Protein AF-A0A7S2PNT0-F1 (afdb_monomer_lite)

Radius of gyration: 18.8 Å; chains: 1; bounding box: 43×30×55 Å

Structure (mmCIF, N/CA/C/O backbone):
data_AF-A0A7S2PNT0-F1
#
_entry.id   AF-A0A7S2PNT0-F1
#
loop_
_atom_site.group_PDB
_atom_site.id
_atom_site.type_symbol
_atom_site.label_atom_id
_atom_site.label_alt_id
_atom_site.label_comp_id
_atom_site.label_asym_id
_atom_site.label_entity_id
_atom_site.label_seq_id
_atom_site.pdbx_PDB_ins_code
_atom_site.Cartn_x
_atom_site.Cartn_y
_atom_site.Cartn_z
_atom_site.occupancy
_atom_site.B_iso_or_equiv
_atom_site.auth_seq_id
_atom_site.auth_comp_id
_atom_site.auth_asym_id
_atom_site.auth_atom_id
_atom_site.pdbx_PDB_model_num
ATOM 1 N N . GLU A 1 1 ? 23.434 0.276 -34.836 1.00 69.62 1 GLU A N 1
ATOM 2 C CA . GLU A 1 1 ? 23.298 -0.750 -33.776 1.00 69.62 1 GLU A CA 1
ATOM 3 C C . GLU A 1 1 ? 23.063 -0.154 -32.392 1.00 69.62 1 GLU A C 1
ATOM 5 O O . GLU A 1 1 ? 22.193 -0.639 -31.676 1.00 69.62 1 GLU A O 1
ATOM 10 N N . ASP A 1 2 ? 23.743 0.938 -32.052 1.00 85.44 2 ASP A N 1
ATOM 11 C CA . ASP A 1 2 ? 23.747 1.554 -30.713 1.00 85.44 2 ASP A CA 1
ATOM 12 C C . ASP A 1 2 ? 22.362 1.911 -30.152 1.00 85.44 2 ASP A C 1
ATOM 14 O O . ASP A 1 2 ? 22.086 1.699 -28.971 1.00 85.44 2 ASP A O 1
ATOM 18 N N . PHE A 1 3 ? 21.440 2.376 -31.004 1.00 92.81 3 PHE A N 1
ATOM 19 C CA . PHE A 1 3 ? 20.072 2.695 -30.583 1.00 92.81 3 PHE A CA 1
ATOM 20 C C . PHE A 1 3 ? 19.320 1.475 -30.030 1.00 92.81 3 PHE A C 1
ATOM 22 O O . PHE A 1 3 ? 18.589 1.587 -29.045 1.00 92.81 3 PHE A O 1
ATOM 29 N N . CYS A 1 4 ? 19.498 0.298 -30.637 1.00 92.31 4 CYS A N 1
ATOM 30 C CA . CYS A 1 4 ? 18.806 -0.920 -30.215 1.00 92.31 4 CYS A CA 1
ATOM 31 C C . CYS A 1 4 ? 19.285 -1.388 -28.834 1.00 92.31 4 CYS A C 1
ATOM 33 O O . CYS A 1 4 ? 18.471 -1.832 -28.020 1.00 92.31 4 CYS A O 1
ATOM 35 N N . ILE A 1 5 ? 20.584 -1.247 -28.560 1.00 94.00 5 ILE A N 1
ATOM 36 C CA . ILE A 1 5 ? 21.200 -1.591 -27.273 1.00 94.00 5 ILE A CA 1
ATOM 37 C C . ILE A 1 5 ? 20.700 -0.630 -26.192 1.00 94.00 5 ILE A C 1
ATOM 39 O O . ILE A 1 5 ? 20.109 -1.071 -25.204 1.00 94.00 5 ILE A O 1
ATOM 43 N N . LEU A 1 6 ? 20.797 0.681 -26.440 1.00 94.00 6 LEU A N 1
ATOM 44 C CA . LEU A 1 6 ? 20.308 1.706 -25.517 1.00 94.00 6 LEU A CA 1
ATOM 45 C C . LEU A 1 6 ? 18.816 1.522 -25.206 1.00 94.00 6 LEU A C 1
ATOM 47 O O . LEU A 1 6 ? 18.387 1.561 -24.052 1.00 94.00 6 LEU A O 1
ATOM 51 N N . ARG A 1 7 ? 17.995 1.272 -26.233 1.00 94.12 7 ARG A N 1
ATOM 52 C CA . ARG A 1 7 ? 16.553 1.096 -26.049 1.00 94.12 7 ARG A CA 1
ATOM 53 C C . ARG A 1 7 ? 16.234 -0.144 -25.213 1.00 94.12 7 ARG A C 1
ATOM 55 O O . ARG A 1 7 ? 15.314 -0.090 -24.394 1.00 94.12 7 ARG A O 1
ATOM 62 N N . ARG A 1 8 ? 16.979 -1.240 -25.386 1.00 93.56 8 ARG A N 1
ATOM 63 C CA . ARG A 1 8 ? 16.834 -2.456 -24.571 1.00 93.56 8 ARG A CA 1
ATOM 64 C C . ARG A 1 8 ? 17.123 -2.169 -23.098 1.00 93.56 8 ARG A C 1
ATOM 66 O O . ARG A 1 8 ? 16.320 -2.560 -22.253 1.00 93.56 8 ARG A O 1
ATOM 73 N N . GLU A 1 9 ? 18.197 -1.451 -22.788 1.00 93.62 9 GLU A N 1
ATOM 74 C CA . GLU A 1 9 ? 18.534 -1.069 -21.409 1.00 93.62 9 GLU A CA 1
ATOM 75 C C . GLU A 1 9 ? 17.449 -0.194 -20.771 1.00 93.62 9 GLU A C 1
ATOM 77 O O . GLU A 1 9 ? 17.023 -0.437 -19.640 1.00 93.62 9 GLU A O 1
ATOM 82 N N . VAL A 1 10 ? 16.925 0.782 -21.517 1.00 94.25 10 VAL A N 1
ATOM 83 C CA . VAL A 1 10 ? 15.830 1.643 -21.046 1.00 94.25 10 VAL A CA 1
ATOM 84 C C . VAL A 1 10 ? 14.551 0.838 -20.786 1.00 94.25 10 VAL A C 1
ATOM 86 O O . VAL A 1 10 ? 13.854 1.098 -19.805 1.00 94.25 10 VAL A O 1
ATOM 89 N N . TYR A 1 11 ? 14.237 -0.179 -21.598 1.00 95.31 11 TYR A N 1
ATOM 90 C CA . TYR A 1 11 ? 13.093 -1.060 -21.333 1.00 95.31 11 TYR A CA 1
ATOM 91 C C . TYR A 1 11 ? 13.258 -1.883 -20.055 1.00 95.31 11 TYR A C 1
ATOM 93 O O . TYR A 1 11 ? 12.276 -2.068 -19.332 1.00 95.31 11 TYR A O 1
ATOM 101 N N . VAL A 1 12 ? 14.474 -2.344 -19.750 1.00 92.31 12 VAL A N 1
ATOM 102 C CA . VAL A 1 12 ? 14.767 -3.026 -18.480 1.00 92.31 12 VAL A CA 1
ATOM 103 C C . VAL A 1 12 ? 14.556 -2.067 -17.308 1.00 92.31 12 VAL A C 1
ATOM 105 O O . VAL A 1 12 ? 13.833 -2.409 -16.372 1.00 92.31 12 VAL A O 1
ATOM 108 N N . LYS A 1 13 ? 15.070 -0.833 -17.399 1.00 90.94 13 LYS A N 1
ATOM 109 C CA . LYS A 1 13 ? 14.841 0.212 -16.385 1.00 90.94 13 LYS A CA 1
ATOM 110 C C . LYS A 1 13 ? 13.348 0.502 -16.193 1.00 90.94 13 LYS A C 1
ATOM 112 O O . LYS A 1 13 ? 12.864 0.505 -15.063 1.00 90.94 13 LYS A O 1
ATOM 117 N N . ARG A 1 14 ? 12.588 0.650 -17.286 1.00 92.69 14 ARG A N 1
A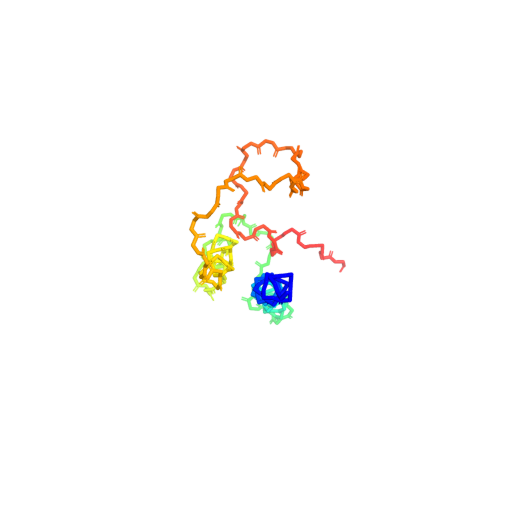TOM 118 C CA . ARG A 1 14 ? 11.129 0.861 -17.241 1.00 92.69 14 ARG A CA 1
ATOM 119 C C . ARG A 1 14 ? 10.407 -0.308 -16.577 1.00 92.69 14 ARG A C 1
ATOM 121 O O . ARG A 1 14 ? 9.513 -0.086 -15.768 1.00 92.69 14 ARG A O 1
ATOM 128 N N . LYS A 1 15 ? 10.777 -1.546 -16.915 1.00 93.00 15 LYS A N 1
ATOM 129 C CA . LYS A 1 15 ? 10.194 -2.745 -16.302 1.00 93.00 15 LYS A CA 1
ATOM 130 C C . LYS A 1 15 ? 10.429 -2.742 -14.791 1.00 93.00 15 LYS A C 1
ATOM 132 O O . LYS A 1 15 ? 9.477 -2.941 -14.048 1.00 93.00 15 LYS A O 1
ATOM 137 N N . ASN A 1 16 ? 11.656 -2.476 -14.347 1.00 89.69 16 ASN A N 1
ATOM 138 C CA . ASN A 1 16 ? 11.995 -2.459 -12.923 1.00 89.69 16 ASN A CA 1
ATOM 139 C C . ASN A 1 16 ? 11.232 -1.361 -12.170 1.00 89.69 16 ASN A C 1
ATOM 141 O O . ASN A 1 16 ? 10.683 -1.624 -11.103 1.00 89.69 16 ASN A O 1
ATOM 145 N N . TYR A 1 17 ? 11.114 -0.168 -12.762 1.00 90.12 17 TYR A N 1
ATOM 146 C CA . TYR A 1 17 ? 10.296 0.914 -12.212 1.00 90.12 17 TYR A CA 1
ATOM 147 C C . TYR A 1 17 ? 8.826 0.499 -12.051 1.00 90.12 17 TYR A C 1
ATOM 149 O O . TYR A 1 17 ? 8.273 0.609 -10.959 1.00 90.12 17 TYR A O 1
ATOM 157 N N . LEU A 1 18 ? 8.209 -0.045 -13.107 1.00 91.19 18 LEU A N 1
ATOM 158 C CA . LEU A 1 18 ? 6.811 -0.487 -13.069 1.00 91.19 18 LEU A CA 1
ATOM 159 C C . LEU A 1 18 ? 6.584 -1.582 -12.023 1.00 91.19 18 LEU A C 1
ATOM 161 O O . LEU A 1 18 ? 5.601 -1.533 -11.290 1.00 91.19 18 LEU A O 1
ATOM 165 N N . VAL A 1 19 ? 7.503 -2.545 -11.920 1.00 90.69 19 VAL A N 1
ATOM 166 C CA . VAL A 1 19 ? 7.439 -3.598 -10.898 1.00 90.69 19 VAL A CA 1
ATOM 167 C C . VAL A 1 19 ? 7.515 -3.000 -9.491 1.00 90.69 19 VAL A C 1
ATOM 169 O O . VAL A 1 19 ? 6.721 -3.388 -8.635 1.00 90.69 19 VAL A O 1
ATOM 172 N N . GLY A 1 20 ? 8.405 -2.033 -9.248 1.00 89.19 20 GLY A N 1
ATOM 173 C CA . GLY A 1 20 ? 8.503 -1.336 -7.962 1.00 89.19 20 GLY A CA 1
ATOM 174 C C . GLY A 1 20 ? 7.214 -0.593 -7.594 1.00 89.19 20 GLY A C 1
ATOM 175 O O . GLY A 1 20 ? 6.711 -0.743 -6.478 1.00 89.19 20 GLY A O 1
ATOM 176 N N . THR A 1 21 ? 6.635 0.143 -8.546 1.00 89.56 21 THR A N 1
ATOM 177 C CA . THR A 1 21 ? 5.367 0.868 -8.362 1.00 89.56 21 THR A CA 1
ATOM 178 C C . THR A 1 21 ? 4.212 -0.083 -8.054 1.00 89.56 21 THR A C 1
ATOM 180 O O . THR A 1 21 ? 3.548 0.077 -7.031 1.00 89.56 21 THR A O 1
ATOM 183 N N . LEU A 1 22 ? 4.026 -1.129 -8.863 1.00 90.62 22 LEU A N 1
ATOM 184 C CA . LEU A 1 22 ? 2.960 -2.117 -8.661 1.00 90.62 22 LEU A CA 1
ATOM 185 C C . LEU A 1 22 ? 3.123 -2.889 -7.347 1.00 90.62 22 LEU A C 1
ATOM 187 O O . LEU A 1 22 ? 2.142 -3.182 -6.667 1.00 90.62 22 LEU A O 1
ATOM 191 N N . THR A 1 23 ? 4.360 -3.201 -6.953 1.00 90.25 23 THR A N 1
ATOM 192 C CA . THR A 1 23 ? 4.632 -3.868 -5.671 1.00 90.25 23 THR A CA 1
ATOM 193 C C . THR A 1 23 ? 4.238 -2.976 -4.498 1.00 90.25 23 THR A C 1
ATOM 195 O O . THR A 1 23 ? 3.593 -3.443 -3.560 1.00 90.25 23 THR A O 1
ATOM 198 N N . LYS A 1 24 ? 4.556 -1.678 -4.563 1.00 88.62 24 LYS A N 1
ATOM 199 C CA . LYS A 1 24 ? 4.134 -0.705 -3.551 1.00 88.62 24 LYS A CA 1
ATOM 200 C C . LYS A 1 24 ? 2.609 -0.589 -3.481 1.00 88.62 24 LYS A C 1
ATOM 202 O O . LYS A 1 24 ? 2.051 -0.623 -2.388 1.00 88.62 24 LYS A O 1
ATOM 207 N N . GLU A 1 25 ? 1.932 -0.476 -4.619 1.00 90.19 25 GLU A N 1
ATOM 208 C CA . GLU A 1 25 ? 0.466 -0.391 -4.676 1.00 90.19 25 GLU A CA 1
ATOM 209 C C . GLU A 1 25 ? -0.206 -1.643 -4.106 1.00 90.19 25 GLU A C 1
ATOM 211 O O . GLU A 1 25 ? -1.124 -1.535 -3.291 1.00 90.19 25 GLU A O 1
ATOM 216 N N . LYS A 1 26 ? 0.300 -2.832 -4.459 1.00 92.50 26 LYS A N 1
ATOM 217 C CA . LYS A 1 26 ? -0.159 -4.112 -3.907 1.00 92.50 26 LYS A CA 1
ATOM 218 C C . LYS A 1 26 ? -0.087 -4.119 -2.379 1.00 92.50 26 LYS A C 1
ATOM 220 O O . LYS A 1 26 ? -1.042 -4.526 -1.723 1.00 92.50 26 LYS A O 1
ATOM 225 N N . GLU A 1 27 ? 1.029 -3.674 -1.809 1.00 90.94 27 GLU A N 1
ATOM 226 C CA . GLU A 1 27 ? 1.227 -3.630 -0.356 1.00 90.94 27 GLU A CA 1
ATOM 227 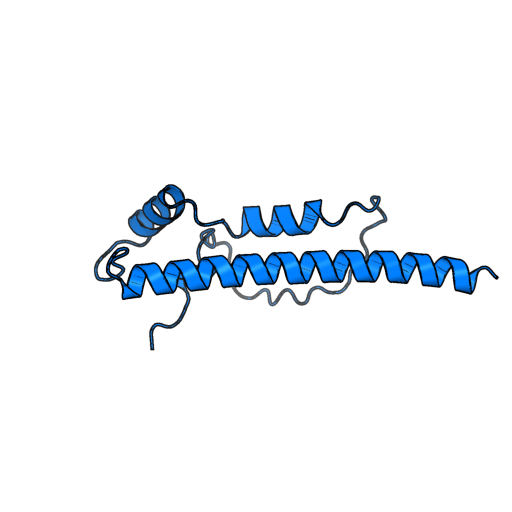C C . GLU A 1 27 ? 0.278 -2.644 0.335 1.00 90.94 27 GLU A C 1
ATOM 229 O O . GLU A 1 27 ? -0.307 -2.969 1.371 1.00 90.94 27 GLU A O 1
ATOM 234 N N . VAL A 1 28 ? 0.055 -1.469 -0.259 1.00 90.62 28 VAL A N 1
ATOM 235 C CA . VAL A 1 28 ? -0.924 -0.494 0.246 1.00 90.62 28 VAL A CA 1
ATOM 236 C C . VAL A 1 28 ? -2.325 -1.105 0.262 1.00 90.62 28 VAL A C 1
ATOM 238 O O . VAL A 1 28 ? -3.010 -1.048 1.283 1.00 90.62 28 VAL A O 1
ATOM 241 N N . LEU A 1 29 ? -2.752 -1.715 -0.847 1.00 92.00 29 LEU A N 1
ATOM 242 C CA . LEU A 1 29 ? -4.073 -2.338 -0.962 1.00 92.00 29 LEU A CA 1
ATOM 243 C C . LEU A 1 29 ? -4.235 -3.516 0.003 1.00 92.00 29 LEU A C 1
ATOM 245 O O . LEU A 1 29 ? -5.278 -3.642 0.638 1.00 92.00 29 LEU A O 1
ATOM 249 N N . SER A 1 30 ? -3.193 -4.332 0.174 1.00 93.19 30 SER A N 1
ATOM 250 C CA . SER A 1 30 ? -3.192 -5.451 1.119 1.00 93.19 30 SER A CA 1
ATOM 251 C C . SER A 1 30 ? -3.384 -4.976 2.564 1.00 93.19 30 SER A C 1
ATOM 253 O O . SER A 1 30 ? -4.199 -5.540 3.295 1.00 93.19 30 SER A O 1
ATOM 255 N N . ASN A 1 31 ? -2.679 -3.918 2.981 1.00 92.50 31 ASN A N 1
ATOM 256 C CA . ASN A 1 31 ? -2.841 -3.346 4.322 1.00 92.50 31 ASN A CA 1
ATOM 257 C C . ASN A 1 31 ? -4.219 -2.699 4.507 1.00 92.50 31 ASN A C 1
ATOM 259 O O . ASN A 1 31 ? -4.846 -2.903 5.545 1.00 92.50 31 ASN A O 1
ATOM 263 N N . LYS A 1 32 ? -4.732 -1.984 3.497 1.00 91.44 32 LYS A N 1
ATOM 264 C CA . LYS A 1 32 ? -6.088 -1.411 3.526 1.00 91.44 32 LYS A CA 1
ATOM 265 C C . LYS A 1 32 ? -7.159 -2.489 3.669 1.00 91.44 32 LYS A C 1
ATOM 267 O O . LYS A 1 32 ? -8.029 -2.367 4.525 1.00 91.44 32 LYS A O 1
ATOM 272 N N . ALA A 1 33 ? -7.075 -3.557 2.878 1.00 92.50 33 ALA A N 1
ATOM 273 C CA . ALA A 1 33 ? -8.017 -4.669 2.946 1.00 92.50 33 ALA A CA 1
ATOM 274 C C . ALA A 1 33 ? -7.986 -5.345 4.323 1.00 92.50 33 ALA A C 1
ATOM 276 O O . ALA A 1 33 ? -9.038 -5.581 4.914 1.00 92.50 33 ALA A O 1
ATOM 277 N N . ARG A 1 34 ? -6.785 -5.588 4.869 1.00 93.56 34 ARG A N 1
ATOM 278 C CA . ARG A 1 34 ? -6.620 -6.144 6.218 1.00 93.56 34 ARG A CA 1
ATOM 279 C C . ARG A 1 34 ? -7.224 -5.231 7.285 1.00 93.56 34 ARG A C 1
ATOM 281 O O . ARG A 1 34 ? -7.948 -5.719 8.142 1.00 93.56 34 ARG A O 1
ATOM 288 N N . PHE A 1 35 ? -6.968 -3.927 7.212 1.00 91.31 35 PHE A N 1
ATOM 289 C CA . PHE A 1 35 ? -7.525 -2.943 8.141 1.00 91.31 35 PHE A CA 1
ATOM 290 C C . PHE A 1 35 ? -9.058 -2.939 8.108 1.00 91.31 35 PHE A C 1
ATOM 292 O O . PHE A 1 35 ? -9.689 -3.095 9.149 1.00 91.31 35 PHE A O 1
ATOM 299 N N . ILE A 1 36 ? -9.660 -2.846 6.917 1.00 90.19 36 ILE A N 1
ATOM 300 C CA . ILE A 1 36 ? -11.122 -2.864 6.755 1.00 90.19 36 ILE A CA 1
ATOM 301 C C . ILE A 1 36 ? -11.706 -4.169 7.304 1.00 90.19 36 ILE A C 1
ATOM 303 O O . ILE A 1 36 ? -12.688 -4.140 8.038 1.00 90.19 36 ILE A O 1
ATOM 307 N N . LEU A 1 37 ? -11.086 -5.312 7.000 1.00 91.50 37 LEU A N 1
ATOM 308 C CA . LEU A 1 37 ? -11.559 -6.611 7.470 1.00 91.50 37 LEU A CA 1
ATOM 309 C C . LEU A 1 37 ? -11.535 -6.717 9.003 1.00 91.50 37 LEU A C 1
ATOM 311 O O . LEU A 1 37 ? -12.491 -7.225 9.580 1.00 91.50 37 LEU A O 1
ATOM 315 N N . MET A 1 38 ? -10.484 -6.214 9.658 1.00 90.75 38 MET A N 1
ATOM 316 C CA . MET A 1 38 ? -10.392 -6.186 11.124 1.00 90.75 38 MET A CA 1
ATOM 317 C C . MET A 1 38 ? -11.449 -5.269 11.751 1.00 90.75 38 MET A C 1
ATOM 319 O O . MET A 1 38 ? -12.063 -5.639 12.749 1.00 90.75 38 MET A O 1
ATOM 323 N N . VAL A 1 39 ? -11.713 -4.109 11.141 1.00 89.12 39 VAL A N 1
ATOM 324 C CA . VAL A 1 39 ? -12.759 -3.179 11.600 1.00 89.12 39 VAL A CA 1
ATOM 325 C C . VAL A 1 39 ? -14.148 -3.806 11.459 1.00 89.12 39 VAL A C 1
ATOM 327 O O . VAL A 1 39 ? -14.936 -3.769 12.398 1.00 89.12 39 VAL A O 1
ATOM 330 N N . VAL A 1 40 ? -14.443 -4.443 10.320 1.00 88.75 40 VAL A N 1
ATOM 331 C CA . VAL A 1 4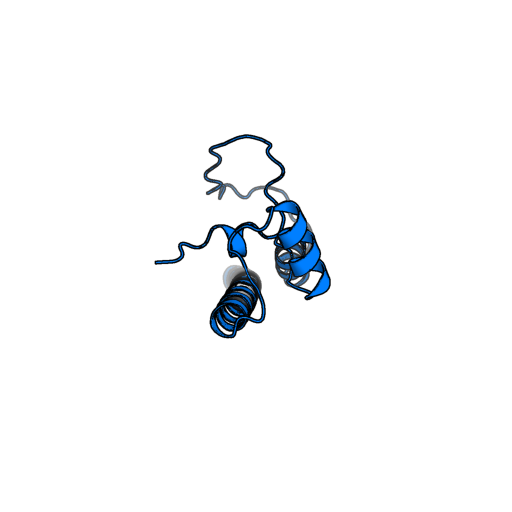0 ? -15.740 -5.102 10.072 1.00 88.75 40 VAL A CA 1
ATOM 332 C C . VAL A 1 40 ? -15.964 -6.290 11.011 1.00 88.75 40 VAL A C 1
ATOM 334 O O . VAL A 1 40 ? -17.091 -6.538 11.430 1.00 88.75 40 VAL A O 1
ATOM 337 N N . ARG A 1 41 ? -14.901 -7.017 11.371 1.00 90.44 41 ARG A N 1
ATOM 338 C CA . ARG A 1 41 ? -14.964 -8.122 12.341 1.00 90.44 41 ARG A CA 1
ATOM 339 C C . ARG A 1 41 ? -15.074 -7.662 13.796 1.00 90.44 41 ARG A C 1
ATOM 341 O O . ARG A 1 41 ? -15.313 -8.499 14.659 1.00 90.44 41 ARG A O 1
ATOM 348 N N . GLY A 1 42 ? -14.894 -6.369 14.073 1.00 85.12 42 GLY A N 1
ATOM 349 C CA . GLY A 1 42 ? -14.849 -5.833 15.436 1.00 85.12 42 GLY A CA 1
ATOM 350 C C . GLY A 1 42 ? -13.545 -6.139 16.181 1.00 85.12 42 GLY A C 1
ATOM 351 O O . GLY A 1 42 ? -13.478 -5.946 17.387 1.00 85.12 42 GLY A O 1
ATOM 352 N N . GLU A 1 43 ? -12.503 -6.603 15.482 1.00 86.19 43 GLU A N 1
ATOM 353 C CA . GLU A 1 43 ? -11.170 -6.822 16.063 1.00 86.19 43 GLU A CA 1
ATOM 354 C C . GLU A 1 43 ? -10.435 -5.494 16.311 1.00 86.19 43 GLU A C 1
ATOM 356 O O . GLU A 1 43 ? -9.531 -5.437 17.138 1.00 86.19 43 GLU A O 1
ATOM 361 N N . LEU A 1 44 ? -10.817 -4.430 15.591 1.00 84.44 44 LEU A N 1
ATOM 362 C CA . LEU A 1 44 ? -10.252 -3.088 15.725 1.00 84.44 44 LEU A CA 1
ATOM 363 C C . LEU A 1 44 ? -11.367 -2.045 15.871 1.00 84.44 44 LEU A C 1
ATOM 365 O O . LEU A 1 44 ? -12.093 -1.755 14.918 1.00 84.44 44 LEU A O 1
ATOM 369 N N . GLU A 1 45 ? -11.472 -1.437 17.053 1.00 83.00 45 GLU A N 1
ATOM 370 C CA . GLU A 1 45 ? -12.465 -0.400 17.339 1.00 83.00 45 GLU A CA 1
ATOM 371 C C . GLU A 1 45 ? -11.902 1.009 17.125 1.00 83.00 45 GLU A C 1
ATOM 373 O O . GLU A 1 45 ? -10.996 1.460 17.824 1.00 83.00 45 GLU A O 1
ATOM 378 N N . LEU A 1 46 ? -12.487 1.750 16.181 1.00 82.06 46 LEU A N 1
ATOM 379 C CA . LEU A 1 46 ? -12.096 3.135 15.885 1.00 82.06 46 LEU A CA 1
ATOM 380 C C . LEU A 1 46 ? -12.903 4.173 16.685 1.00 82.06 46 LEU A C 1
ATOM 382 O O . LEU A 1 46 ? -12.490 5.327 16.816 1.00 82.06 46 LEU A O 1
ATOM 386 N N . ARG A 1 47 ? -14.076 3.797 17.207 1.00 82.06 47 ARG A N 1
ATOM 387 C CA . ARG A 1 47 ? -15.022 4.738 17.820 1.00 82.06 47 ARG A CA 1
ATOM 388 C C . ARG A 1 47 ? -14.550 5.158 19.213 1.00 82.06 47 ARG A C 1
ATOM 390 O O .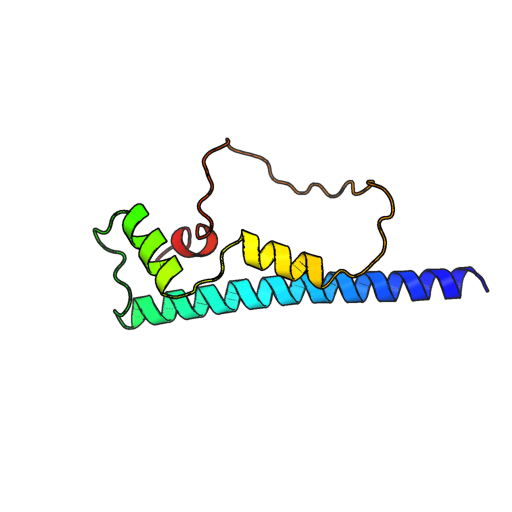 ARG A 1 47 ? -14.342 4.326 20.083 1.00 82.06 47 ARG A O 1
ATOM 397 N N . GLY A 1 48 ? -14.421 6.466 19.438 1.00 81.38 48 GLY A N 1
ATOM 398 C CA . GLY A 1 48 ? -14.087 7.027 20.756 1.00 81.38 48 GLY A CA 1
ATOM 399 C C . GLY A 1 48 ? -12.630 6.836 21.199 1.00 81.38 48 GLY A C 1
ATOM 400 O O . GLY A 1 48 ? -12.290 7.204 22.322 1.00 81.38 48 GLY A O 1
ATOM 401 N N . ARG A 1 49 ? -11.758 6.297 20.337 1.00 85.38 49 ARG A N 1
ATOM 402 C CA . ARG A 1 49 ? -10.330 6.097 20.628 1.00 85.38 49 ARG A CA 1
ATOM 403 C C . ARG A 1 49 ? -9.501 7.311 20.208 1.00 85.38 49 ARG A C 1
ATOM 405 O O . ARG A 1 49 ? -9.799 7.981 19.219 1.00 85.38 49 ARG A O 1
ATOM 412 N N . LYS A 1 50 ? -8.429 7.599 20.954 1.00 86.94 50 LYS A N 1
ATOM 413 C CA . LYS A 1 50 ? -7.475 8.655 20.588 1.00 86.94 50 LYS A CA 1
ATOM 414 C C . LYS A 1 50 ? -6.602 8.174 19.428 1.00 86.94 50 LYS A C 1
ATOM 416 O O . LYS A 1 50 ? -6.167 7.025 19.411 1.00 86.94 50 LYS A O 1
ATOM 421 N N . LYS A 1 51 ? -6.263 9.077 18.498 1.00 82.50 51 LYS A N 1
ATOM 422 C CA . LYS A 1 51 ? -5.383 8.770 17.350 1.00 82.50 51 LYS A CA 1
ATOM 423 C C . LYS A 1 51 ? -4.044 8.163 17.792 1.00 82.50 51 LYS A C 1
ATOM 425 O O . LYS A 1 51 ? -3.556 7.251 17.141 1.00 82.50 51 LYS A O 1
ATOM 430 N N . ALA A 1 52 ? -3.476 8.634 18.904 1.00 85.25 52 ALA A N 1
ATOM 431 C CA . ALA A 1 52 ? -2.223 8.110 19.449 1.00 85.25 52 ALA A CA 1
ATOM 432 C C . ALA A 1 52 ? -2.309 6.616 19.810 1.00 85.25 52 ALA A C 1
ATOM 434 O O . ALA A 1 52 ? -1.421 5.853 19.436 1.00 85.25 52 ALA A O 1
ATOM 435 N N . ASP A 1 53 ? -3.398 6.190 20.453 1.00 86.56 53 ASP A N 1
ATOM 436 C CA . ASP A 1 53 ? -3.594 4.794 20.859 1.00 86.56 53 ASP A CA 1
ATOM 437 C C . ASP A 1 53 ? -3.750 3.886 19.631 1.00 86.56 53 ASP A C 1
ATOM 439 O O . ASP A 1 53 ? -3.161 2.809 19.574 1.00 86.56 53 ASP A O 1
ATOM 443 N N . LEU A 1 54 ? -4.465 4.363 18.605 1.00 86.50 54 LEU A N 1
ATOM 444 C CA . LEU A 1 54 ? -4.609 3.653 17.331 1.00 86.50 54 LEU A CA 1
ATOM 445 C C . LEU A 1 54 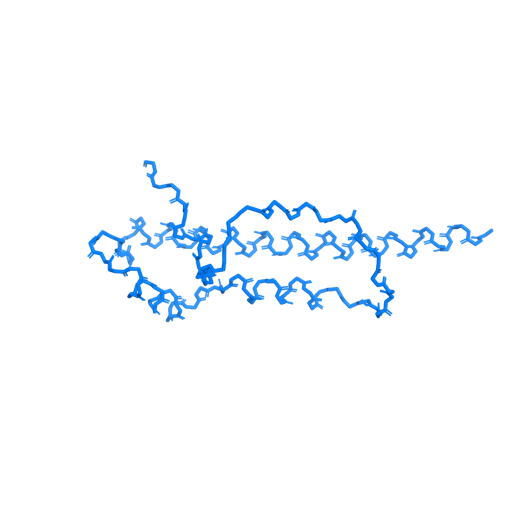? -3.263 3.480 16.616 1.00 86.50 54 LEU A C 1
ATOM 447 O O . LEU A 1 54 ? -2.996 2.423 16.057 1.00 86.50 54 LEU A O 1
ATOM 451 N N . LEU A 1 55 ? -2.384 4.487 16.642 1.00 86.69 55 LEU A N 1
ATOM 452 C CA . LEU A 1 55 ? -1.052 4.378 16.034 1.00 86.69 55 LEU A CA 1
ATOM 453 C C . LEU A 1 55 ? -0.178 3.326 16.734 1.00 86.69 55 LEU A C 1
ATOM 455 O O . LEU A 1 55 ? 0.596 2.635 16.068 1.00 86.69 55 LEU A O 1
ATOM 459 N N . VAL A 1 56 ? -0.294 3.199 18.060 1.00 87.19 56 VAL A N 1
ATOM 460 C CA . VAL A 1 56 ? 0.410 2.166 18.837 1.00 87.19 56 VAL A CA 1
ATOM 461 C C . VAL A 1 56 ? -0.131 0.779 18.491 1.00 87.19 56 VAL A C 1
ATOM 463 O O . VAL A 1 56 ? 0.653 -0.124 18.207 1.00 87.19 56 VAL A O 1
ATOM 466 N N . GLU A 1 57 ? -1.451 0.627 18.440 1.00 88.19 57 GLU A N 1
ATOM 467 C CA . GLU A 1 57 ? -2.124 -0.632 18.110 1.00 88.19 57 GLU A CA 1
ATOM 468 C C . GLU A 1 57 ? -1.808 -1.095 16.678 1.00 88.19 57 GLU A C 1
ATOM 470 O O . GLU A 1 57 ? -1.418 -2.241 16.465 1.00 88.19 57 GLU A O 1
ATOM 475 N N . LEU A 1 58 ? -1.840 -0.188 15.696 1.00 88.12 58 LEU A N 1
ATOM 476 C CA . LEU A 1 58 ? -1.454 -0.493 14.312 1.00 88.12 58 LEU A CA 1
ATOM 477 C C . LEU A 1 58 ? 0.006 -0.952 14.201 1.00 88.12 58 LEU A C 1
ATOM 479 O O . LEU A 1 58 ? 0.314 -1.867 13.434 1.00 88.12 58 LEU A O 1
ATOM 483 N N . ARG A 1 59 ? 0.904 -0.358 14.996 1.00 87.75 59 ARG A N 1
ATOM 484 C CA . ARG A 1 59 ? 2.309 -0.775 15.057 1.00 87.75 59 ARG A CA 1
ATOM 485 C C . ARG A 1 59 ? 2.461 -2.159 15.692 1.00 87.75 59 ARG A C 1
ATOM 487 O O . ARG A 1 59 ? 3.250 -2.956 15.199 1.00 87.75 59 ARG A O 1
ATOM 494 N N . GLN A 1 60 ? 1.699 -2.461 16.744 1.00 88.56 60 GLN A N 1
ATOM 495 C CA . GLN A 1 60 ? 1.694 -3.781 17.391 1.00 88.56 60 GLN A CA 1
ATOM 496 C C . GLN A 1 60 ? 1.134 -4.875 16.473 1.00 88.56 60 GLN A C 1
ATOM 498 O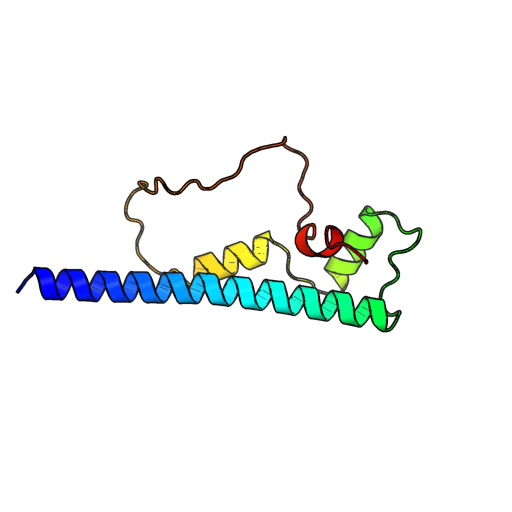 O . GLN A 1 60 ? 1.673 -5.976 16.423 1.00 88.56 60 GLN A O 1
ATOM 503 N N . LEU A 1 61 ? 0.100 -4.557 15.692 1.00 87.19 61 LEU A N 1
ATOM 504 C CA . LEU A 1 61 ? -0.508 -5.461 14.711 1.00 87.19 61 LEU A CA 1
ATOM 505 C C . LEU A 1 61 ? 0.368 -5.688 13.464 1.00 87.19 61 LEU A C 1
ATOM 507 O O . LEU A 1 61 ? 0.025 -6.509 12.603 1.00 87.19 61 LEU A O 1
ATOM 511 N N . GLY A 1 62 ? 1.500 -4.986 13.363 1.00 87.19 62 GLY A N 1
ATOM 512 C CA . GLY A 1 62 ? 2.465 -5.139 12.280 1.00 87.19 62 GLY A CA 1
ATOM 513 C C . GLY A 1 62 ? 1.961 -4.598 10.944 1.00 87.19 62 GLY A C 1
ATOM 514 O O . GLY A 1 62 ? 2.296 -5.151 9.895 1.00 87.19 62 GLY A O 1
ATOM 515 N N . PHE A 1 63 ? 1.126 -3.554 10.959 1.00 89.75 63 PHE A N 1
ATOM 516 C CA . PHE A 1 63 ? 0.816 -2.832 9.729 1.00 89.75 63 PHE A CA 1
ATOM 517 C C . PHE A 1 63 ? 2.077 -2.148 9.207 1.00 89.75 63 PHE A C 1
ATOM 519 O O . PHE A 1 63 ? 2.861 -1.595 9.977 1.00 89.75 63 PHE A O 1
ATOM 526 N N . LYS A 1 64 ? 2.268 -2.163 7.886 1.00 88.19 64 LYS A N 1
ATOM 527 C CA . LYS A 1 64 ? 3.432 -1.510 7.280 1.00 88.19 64 LYS A CA 1
ATOM 528 C C . LYS A 1 64 ? 3.258 0.004 7.308 1.00 88.19 64 LYS A C 1
ATOM 530 O O . LYS A 1 64 ? 2.220 0.530 6.895 1.00 88.19 64 LYS A O 1
ATOM 535 N N . SER A 1 65 ? 4.296 0.704 7.742 1.00 88.06 65 SER A N 1
ATOM 536 C CA . SER A 1 65 ? 4.370 2.161 7.644 1.00 88.06 65 SER A CA 1
ATOM 537 C C . SER A 1 65 ? 4.547 2.609 6.191 1.00 88.06 65 SER A C 1
ATOM 539 O O . SER A 1 65 ? 5.132 1.909 5.357 1.00 88.06 65 SER A O 1
ATOM 541 N N . MET A 1 66 ? 4.112 3.832 5.880 1.00 84.44 66 MET A N 1
ATOM 542 C CA . MET A 1 66 ? 4.383 4.437 4.573 1.00 84.44 66 MET A CA 1
ATOM 543 C C . MET A 1 66 ? 5.892 4.518 4.280 1.00 84.44 66 MET A C 1
ATOM 545 O O . MET A 1 66 ? 6.317 4.345 3.135 1.00 84.44 66 MET A O 1
ATOM 549 N N . ARG A 1 67 ? 6.721 4.723 5.314 1.00 83.75 67 ARG A N 1
ATOM 550 C CA . ARG A 1 67 ? 8.185 4.729 5.208 1.00 83.75 67 ARG A CA 1
ATOM 551 C C . ARG A 1 67 ? 8.745 3.369 4.785 1.00 83.75 67 ARG A C 1
ATOM 553 O O . ARG A 1 67 ? 9.563 3.329 3.868 1.00 83.75 67 ARG A O 1
ATOM 560 N N . GLU A 1 68 ? 8.297 2.276 5.397 1.00 82.94 68 GLU A N 1
ATOM 561 C CA . GLU A 1 68 ? 8.720 0.912 5.041 1.00 82.94 68 GLU A CA 1
ATOM 562 C C . GLU A 1 68 ? 8.289 0.535 3.622 1.00 82.94 68 GLU A C 1
ATOM 564 O O . GLU A 1 68 ? 9.086 -0.007 2.859 1.00 82.94 68 GLU A O 1
ATOM 569 N N . MET A 1 69 ? 7.065 0.888 3.222 1.00 80.56 69 MET A N 1
ATOM 570 C CA . MET A 1 69 ? 6.595 0.640 1.853 1.00 80.56 69 MET A CA 1
ATOM 571 C C . MET A 1 69 ? 7.393 1.441 0.817 1.00 80.56 69 MET A C 1
ATOM 573 O O . MET A 1 69 ? 7.719 0.934 -0.256 1.00 80.56 69 MET A O 1
ATOM 577 N N . ASN A 1 70 ? 7.760 2.685 1.139 1.00 80.94 70 ASN A N 1
ATOM 578 C CA . ASN A 1 70 ? 8.630 3.493 0.287 1.00 80.94 70 ASN A CA 1
ATOM 579 C C . ASN A 1 70 ? 10.061 2.936 0.222 1.00 80.94 70 ASN A C 1
ATOM 581 O O . ASN A 1 70 ? 10.696 3.030 -0.827 1.00 80.94 70 ASN A O 1
ATOM 585 N N . ALA A 1 71 ? 10.575 2.357 1.309 1.00 81.50 71 ALA A N 1
ATOM 586 C CA . ALA A 1 71 ? 11.878 1.696 1.318 1.00 81.50 71 ALA A CA 1
ATOM 587 C C . ALA A 1 71 ? 11.875 0.416 0.463 1.00 81.50 71 ALA A C 1
ATOM 589 O O . ALA A 1 71 ? 12.807 0.206 -0.308 1.00 81.50 71 ALA A O 1
ATOM 590 N N . LEU A 1 72 ? 10.802 -0.379 0.526 1.00 73.81 72 LEU A N 1
ATOM 591 C CA . LEU A 1 72 ? 10.628 -1.588 -0.288 1.00 73.81 72 LEU A CA 1
ATOM 592 C C . LEU A 1 72 ? 10.574 -1.279 -1.793 1.00 73.81 72 LEU A C 1
ATOM 594 O O . LEU A 1 72 ? 11.153 -1.993 -2.612 1.00 73.81 72 LEU A O 1
ATOM 598 N N . ALA A 1 73 ? 9.915 -0.180 -2.168 1.00 70.50 73 ALA A N 1
ATOM 599 C CA . ALA A 1 73 ? 9.916 0.274 -3.554 1.00 70.50 73 ALA A CA 1
ATOM 600 C C . ALA A 1 73 ? 11.342 0.620 -4.018 1.00 70.50 73 ALA A C 1
ATOM 602 O O . ALA A 1 73 ? 11.755 0.207 -5.098 1.00 70.50 73 ALA A O 1
ATOM 603 N N . LYS A 1 74 ? 12.118 1.317 -3.176 1.00 69.62 74 LYS A N 1
ATOM 604 C CA . LYS A 1 74 ? 13.498 1.730 -3.475 1.00 69.62 74 LYS A CA 1
ATOM 605 C C . LYS A 1 74 ? 14.480 0.559 -3.551 1.00 69.62 74 LYS A C 1
ATOM 607 O O . LYS A 1 74 ? 15.339 0.580 -4.420 1.00 69.62 74 LYS A O 1
ATOM 612 N N . SER A 1 75 ? 14.351 -0.466 -2.706 1.00 62.22 75 SER A N 1
ATOM 613 C CA . SER A 1 75 ? 15.237 -1.642 -2.759 1.00 62.22 75 SER A CA 1
ATOM 614 C C . SER A 1 75 ? 15.036 -2.491 -4.018 1.00 62.22 75 SER A C 1
ATOM 616 O O . SER A 1 75 ? 15.962 -3.158 -4.471 1.00 62.22 75 SER A O 1
ATOM 618 N N . THR A 1 76 ? 13.845 -2.435 -4.616 1.00 58.94 76 THR A N 1
ATOM 619 C CA . THR A 1 76 ? 13.541 -3.118 -5.884 1.00 58.94 76 THR A CA 1
ATOM 620 C C . THR A 1 76 ? 14.203 -2.415 -7.083 1.00 58.94 76 THR A C 1
ATOM 622 O O . THR A 1 76 ? 14.474 -3.038 -8.109 1.00 58.94 76 THR A O 1
ATOM 625 N N . LEU A 1 77 ? 14.527 -1.124 -6.948 1.00 57.66 77 LEU A N 1
ATOM 626 C CA . LEU A 1 77 ? 15.303 -0.338 -7.908 1.00 57.66 77 LEU A CA 1
ATOM 627 C C . LEU A 1 77 ? 16.814 -0.498 -7.642 1.00 57.66 77 LEU A C 1
ATOM 629 O O . LEU A 1 77 ? 17.503 0.450 -7.282 1.00 57.66 77 LEU A O 1
ATOM 633 N N . HIS A 1 78 ? 17.358 -1.701 -7.837 1.00 49.78 78 HIS A N 1
ATOM 634 C CA . HIS A 1 78 ? 18.809 -1.881 -7.975 1.00 49.78 78 HIS A CA 1
ATOM 635 C C . HIS A 1 78 ? 19.240 -1.325 -9.345 1.00 49.78 78 HIS A C 1
ATOM 637 O O . HIS A 1 78 ? 19.176 -2.015 -10.362 1.00 49.78 78 HIS A O 1
ATOM 643 N N . THR A 1 79 ? 19.598 -0.046 -9.425 1.00 43.59 79 THR A N 1
ATOM 644 C CA . THR A 1 79 ? 20.252 0.560 -10.598 1.00 43.59 79 THR A CA 1
ATOM 645 C C . THR A 1 79 ? 21.124 1.716 -10.110 1.00 43.59 79 THR A C 1
ATOM 647 O O . THR A 1 79 ? 20.679 2.495 -9.273 1.00 43.59 79 THR A O 1
ATOM 650 N N . ASP A 1 80 ? 22.365 1.762 -10.596 1.00 35.31 80 ASP A N 1
ATOM 651 C CA . ASP A 1 80 ? 23.445 2.690 -10.236 1.00 35.31 80 ASP A CA 1
ATOM 652 C C . ASP A 1 80 ? 23.027 4.163 -10.036 1.00 35.31 80 ASP A C 1
ATOM 654 O O . ASP A 1 80 ? 22.069 4.628 -10.665 1.00 35.31 80 ASP A O 1
ATOM 658 N N . PRO A 1 81 ? 23.766 4.939 -9.212 1.00 45.19 81 PRO A N 1
ATOM 659 C CA . PRO A 1 81 ? 23.490 6.353 -9.005 1.00 45.19 81 PRO A CA 1
ATOM 660 C C . PRO A 1 81 ? 23.890 7.143 -10.261 1.00 45.19 81 PRO A C 1
ATOM 662 O O . PRO A 1 81 ? 25.045 7.520 -10.435 1.00 45.19 81 PRO A O 1
ATOM 665 N N . ALA A 1 82 ? 22.932 7.399 -11.149 1.00 33.25 82 ALA A N 1
ATOM 666 C CA . ALA A 1 82 ? 23.049 8.394 -12.215 1.00 33.25 82 ALA A CA 1
ATOM 667 C C . ALA A 1 82 ? 22.245 9.650 -11.825 1.00 33.25 82 ALA A C 1
ATOM 669 O O . ALA A 1 82 ? 21.256 9.533 -11.097 1.00 33.25 82 ALA A O 1
ATOM 670 N N . PRO A 1 83 ? 22.708 10.849 -12.223 1.00 36.22 83 PRO A N 1
ATOM 671 C CA . PRO A 1 83 ? 22.516 12.080 -11.471 1.00 36.22 83 PRO A CA 1
ATOM 672 C C . PRO A 1 83 ? 21.066 12.553 -11.475 1.00 36.22 83 PRO A C 1
ATOM 674 O O . PRO A 1 83 ? 20.281 12.249 -12.370 1.00 36.22 83 PRO A O 1
ATOM 677 N N . ALA A 1 84 ? 20.750 13.321 -10.438 1.00 41.97 84 ALA A N 1
ATOM 678 C CA . ALA A 1 84 ? 19.498 14.021 -10.249 1.00 41.97 84 ALA A CA 1
ATOM 679 C C . ALA A 1 84 ? 19.151 14.899 -11.463 1.00 41.97 84 ALA A C 1
ATOM 681 O O . ALA A 1 84 ? 19.570 16.046 -11.546 1.00 41.97 84 ALA A O 1
ATOM 682 N N . ASP A 1 85 ? 18.340 14.369 -12.369 1.00 35.22 85 ASP A N 1
ATOM 683 C CA . ASP A 1 85 ? 17.383 15.170 -13.116 1.00 35.22 85 ASP A CA 1
ATOM 684 C C . ASP A 1 85 ? 16.116 14.335 -13.310 1.00 35.22 85 ASP A C 1
ATOM 686 O O . ASP A 1 85 ? 16.034 13.392 -14.096 1.00 35.22 85 ASP A O 1
ATOM 690 N N . SER A 1 86 ? 15.142 14.595 -12.451 1.00 31.83 86 SER A N 1
ATOM 691 C CA . SER A 1 86 ? 13.806 14.022 -12.531 1.00 31.83 86 SER A CA 1
ATOM 692 C C . SER A 1 86 ? 12.844 15.138 -12.179 1.00 31.83 86 SER A C 1
ATOM 694 O O . SER A 1 86 ? 12.325 15.224 -11.067 1.00 31.83 86 SER A O 1
ATOM 696 N N . GLY A 1 87 ? 12.641 16.018 -13.158 1.00 33.84 87 GLY A N 1
ATOM 697 C CA . GLY A 1 87 ? 11.492 16.908 -13.250 1.00 33.84 87 GLY A CA 1
ATOM 698 C C . GLY A 1 87 ? 10.195 16.132 -13.475 1.00 33.84 87 GLY A C 1
ATOM 699 O O . GLY A 1 87 ? 9.523 16.332 -14.478 1.00 33.84 87 GLY A O 1
ATOM 700 N N . ASP A 1 88 ? 9.838 15.264 -12.530 1.00 27.84 88 ASP A N 1
ATOM 701 C CA . ASP A 1 88 ? 8.462 14.797 -12.367 1.00 27.84 88 ASP A CA 1
ATOM 702 C C . ASP A 1 88 ? 8.083 14.852 -10.885 1.00 27.84 88 ASP A C 1
ATOM 704 O O . ASP A 1 88 ? 7.754 13.879 -10.204 1.00 27.84 88 ASP A O 1
ATOM 708 N N . ALA A 1 89 ? 8.205 16.071 -10.363 1.00 30.22 89 ALA A N 1
ATOM 709 C CA . ALA A 1 89 ? 7.554 16.494 -9.147 1.00 30.22 89 ALA A CA 1
ATOM 710 C C . ALA A 1 89 ? 6.080 16.800 -9.456 1.00 30.22 89 ALA A C 1
ATOM 712 O O . ALA A 1 89 ? 5.643 17.941 -9.361 1.00 30.22 89 ALA A O 1
ATOM 713 N N . VAL A 1 90 ? 5.266 15.768 -9.683 1.00 29.95 90 VAL A N 1
ATOM 714 C CA . VAL A 1 90 ? 3.865 15.795 -9.220 1.00 29.95 90 VAL A CA 1
ATOM 715 C C . VAL A 1 90 ? 3.837 15.503 -7.716 1.00 29.95 90 VAL A C 1
ATOM 717 O O . VAL A 1 90 ? 3.153 14.622 -7.205 1.00 29.95 90 VAL A O 1
ATOM 720 N N . ALA A 1 91 ? 4.631 16.285 -6.984 1.00 30.69 91 ALA A N 1
ATOM 721 C CA . ALA A 1 91 ? 4.431 16.541 -5.579 1.00 30.69 91 ALA A CA 1
ATOM 722 C C . ALA A 1 91 ? 3.405 17.670 -5.515 1.00 30.69 91 ALA A C 1
ATOM 724 O O . ALA A 1 91 ? 3.742 18.849 -5.607 1.00 30.69 91 ALA A O 1
ATOM 725 N N . GLN A 1 92 ? 2.137 17.293 -5.374 1.00 31.72 92 GLN A N 1
ATOM 726 C CA . GLN A 1 92 ? 1.092 18.188 -4.900 1.00 31.72 92 GLN A CA 1
ATOM 727 C C . GLN A 1 92 ? 1.457 18.574 -3.456 1.00 31.72 92 GLN A C 1
ATOM 729 O O . GLN A 1 92 ? 1.047 17.957 -2.474 1.00 31.72 92 GLN A O 1
ATOM 734 N N . ALA A 1 93 ? 2.364 19.541 -3.345 1.00 34.09 93 ALA A N 1
ATOM 735 C CA . ALA A 1 93 ? 2.844 20.122 -2.112 1.00 34.09 93 ALA A CA 1
ATOM 736 C C . ALA A 1 93 ? 1.895 21.258 -1.727 1.00 34.09 93 ALA A C 1
ATOM 738 O O . ALA A 1 93 ? 2.159 22.431 -1.968 1.00 34.09 93 ALA A O 1
ATOM 739 N N . SER A 1 94 ? 0.778 20.890 -1.108 1.00 30.05 94 SER A N 1
ATOM 740 C CA . SER A 1 94 ? 0.017 21.797 -0.255 1.00 30.05 94 SER A CA 1
ATOM 741 C C . SER A 1 94 ? -0.068 21.209 1.155 1.00 30.05 94 SER A C 1
ATOM 743 O O . SER A 1 94 ? -0.441 20.049 1.327 1.00 30.05 94 SER A O 1
ATOM 745 N N . CYS A 1 95 ? 0.264 22.055 2.135 1.00 23.48 95 CYS A N 1
ATOM 746 C CA . CYS A 1 95 ? 0.223 21.882 3.594 1.00 23.48 95 CYS A CA 1
ATOM 747 C C . CYS A 1 95 ? 1.426 21.217 4.296 1.00 23.48 95 CYS A C 1
ATOM 749 O O . CYS A 1 95 ? 1.539 19.995 4.355 1.00 23.48 95 CYS A O 1
ATOM 751 N N . ALA A 1 96 ? 2.245 22.107 4.883 1.00 25.34 96 ALA A N 1
ATOM 752 C CA . ALA A 1 96 ? 2.775 22.153 6.259 1.00 25.34 96 ALA A CA 1
ATOM 753 C C . ALA A 1 96 ? 3.477 20.914 6.877 1.00 25.34 96 ALA A C 1
ATOM 755 O O . ALA A 1 96 ? 3.014 19.784 6.723 1.00 25.34 96 ALA A O 1
ATOM 756 N N . PRO A 1 97 ? 4.549 21.113 7.679 1.00 32.72 97 PRO A N 1
ATOM 757 C CA . PRO A 1 97 ? 5.252 20.045 8.379 1.00 32.72 97 PRO A CA 1
ATOM 758 C C . PRO A 1 97 ? 4.478 19.674 9.652 1.00 32.72 97 PRO A C 1
ATOM 760 O O . PRO A 1 97 ? 4.864 19.999 10.767 1.00 32.72 97 PRO A O 1
ATOM 763 N N . SER A 1 98 ? 3.335 19.021 9.485 1.00 34.47 98 SER A N 1
ATOM 764 C CA . SER A 1 98 ? 2.803 18.148 10.525 1.00 34.47 98 SER A CA 1
ATOM 765 C C . SER A 1 98 ? 3.406 16.778 10.256 1.00 34.47 98 SER A C 1
ATOM 767 O O . SER A 1 98 ? 3.451 16.365 9.097 1.00 34.47 98 SER A O 1
ATOM 769 N N . GLU A 1 99 ? 3.915 16.094 11.277 1.00 44.62 99 GLU A N 1
ATOM 770 C CA . GLU A 1 99 ? 4.315 14.693 11.178 1.00 44.62 99 GLU A CA 1
ATOM 771 C C . GLU A 1 99 ? 3.131 13.876 10.639 1.00 44.62 99 GLU A C 1
ATOM 773 O O . GLU A 1 99 ? 2.251 13.444 11.386 1.00 44.62 99 GLU A O 1
ATOM 778 N N . LYS A 1 100 ? 3.048 13.733 9.310 1.00 55.84 100 LYS A N 1
ATOM 779 C CA . LYS A 1 100 ? 2.038 12.925 8.633 1.00 55.84 100 LYS A CA 1
ATOM 780 C C . LYS A 1 100 ? 2.268 11.512 9.132 1.00 55.84 100 LYS A C 1
ATOM 782 O O . LYS A 1 100 ? 3.229 10.869 8.718 1.00 55.84 100 LYS A O 1
ATOM 787 N N . SER A 1 101 ? 1.453 11.090 10.099 1.00 66.69 101 SER A N 1
ATOM 788 C CA . SER A 1 101 ? 1.662 9.828 10.799 1.00 66.69 101 SER A CA 1
ATOM 789 C C . SER A 1 101 ? 1.806 8.709 9.778 1.00 66.69 101 SER A C 1
ATOM 791 O O . SER A 1 101 ? 1.041 8.661 8.816 1.00 66.69 101 SER A O 1
ATOM 793 N N . ASP A 1 102 ? 2.742 7.797 10.006 1.00 81.19 102 ASP A N 1
ATOM 794 C CA . ASP A 1 102 ? 3.097 6.712 9.085 1.00 81.19 102 ASP A CA 1
ATOM 795 C C . ASP A 1 102 ? 1.916 5.849 8.582 1.00 81.19 102 ASP A C 1
ATOM 797 O O . ASP A 1 102 ? 2.056 5.133 7.588 1.00 81.19 102 ASP A O 1
ATOM 801 N N . TYR A 1 103 ? 0.756 5.936 9.244 1.00 87.31 103 TYR A N 1
ATOM 802 C CA . TYR A 1 103 ? -0.478 5.193 8.975 1.00 87.31 103 TYR A CA 1
ATOM 803 C C . TYR A 1 103 ? -1.633 6.051 8.428 1.00 87.31 103 TYR A C 1
ATOM 805 O O . TYR A 1 103 ? -2.786 5.617 8.428 1.00 87.31 103 TYR A O 1
ATOM 813 N N . ASP A 1 104 ? -1.359 7.266 7.948 1.00 87.88 104 ASP A N 1
ATOM 814 C CA . ASP A 1 104 ? -2.396 8.184 7.450 1.00 87.88 104 ASP A CA 1
ATOM 815 C C . ASP A 1 104 ? -3.204 7.588 6.280 1.00 87.88 104 ASP A C 1
ATOM 817 O O . ASP A 1 104 ? -4.410 7.789 6.176 1.00 87.88 104 ASP A O 1
ATOM 821 N N . TYR A 1 105 ? -2.573 6.735 5.464 1.00 89.25 105 TYR A N 1
ATOM 822 C CA . TYR A 1 105 ? -3.223 6.032 4.352 1.00 89.25 105 TYR A CA 1
ATOM 823 C C . TYR A 1 105 ? -4.299 5.011 4.778 1.00 89.25 105 TYR A C 1
ATOM 825 O O . TYR A 1 105 ? -5.073 4.569 3.925 1.00 89.25 105 TYR A O 1
ATOM 833 N N . LEU A 1 106 ? -4.322 4.616 6.057 1.00 89.12 106 LEU A N 1
ATOM 834 C CA . LEU A 1 106 ? -5.338 3.743 6.656 1.00 89.12 106 LEU A CA 1
ATOM 835 C C . LEU A 1 106 ? -6.424 4.571 7.352 1.00 89.12 106 LEU A C 1
ATOM 837 O O . LEU A 1 106 ? -7.609 4.361 7.116 1.00 89.12 106 LEU A O 1
ATOM 841 N N . LEU A 1 107 ? -6.013 5.531 8.185 1.00 86.56 107 LEU A N 1
ATOM 842 C CA . LEU A 1 107 ? -6.918 6.323 9.027 1.00 86.56 107 LEU A CA 1
ATOM 843 C C . LEU A 1 107 ? -7.661 7.427 8.259 1.00 86.56 107 LEU A C 1
ATOM 845 O O . LEU A 1 107 ? -8.723 7.855 8.695 1.00 86.56 107 LEU A O 1
ATOM 849 N N . GLY A 1 108 ? -7.117 7.890 7.131 1.00 84.00 108 GLY A N 1
ATOM 850 C CA . GLY A 1 108 ? -7.733 8.902 6.268 1.00 84.00 108 GLY A CA 1
ATOM 851 C C . GLY A 1 108 ? -8.768 8.350 5.281 1.00 84.00 108 GLY A C 1
ATOM 852 O O . GLY A 1 108 ? -9.258 9.098 4.437 1.00 84.00 108 GLY A O 1
ATOM 853 N N . MET A 1 109 ? -9.084 7.051 5.330 1.00 84.62 109 MET A N 1
ATOM 854 C CA . MET A 1 109 ? -10.130 6.473 4.485 1.00 84.62 109 MET A CA 1
ATOM 855 C C . MET A 1 109 ? -11.514 6.904 4.979 1.00 84.62 109 MET A C 1
ATOM 857 O O . MET A 1 109 ? -11.802 6.845 6.172 1.00 84.62 109 MET A O 1
ATOM 861 N N . ALA A 1 110 ? -12.386 7.302 4.053 1.00 78.12 110 ALA A N 1
ATOM 862 C CA . ALA A 1 110 ? -13.776 7.586 4.378 1.00 78.12 110 ALA A CA 1
ATOM 863 C C . ALA A 1 110 ? -14.501 6.288 4.771 1.00 78.12 110 ALA A C 1
ATOM 865 O O . ALA A 1 110 ? -14.537 5.328 3.997 1.00 78.12 110 ALA A O 1
ATOM 866 N N . LEU A 1 111 ? -15.071 6.279 5.974 1.00 65.62 111 LEU A N 1
ATOM 867 C CA . LEU A 1 111 ? -16.103 5.333 6.385 1.00 65.62 111 LEU A CA 1
ATOM 868 C C . LEU A 1 111 ? -17.422 5.911 5.865 1.00 65.62 111 LEU A C 1
ATOM 870 O O . LEU A 1 111 ? -17.880 6.928 6.384 1.00 65.62 111 LEU A O 1
ATOM 874 N N . TRP A 1 112 ? -17.933 5.345 4.774 1.00 59.31 112 TRP A N 1
ATOM 875 C CA . TRP A 1 112 ? -19.229 5.714 4.201 1.00 59.31 112 TRP A CA 1
ATOM 876 C C . TRP A 1 112 ? -20.360 5.043 4.973 1.00 59.31 112 TRP A C 1
ATOM 878 O O . TRP A 1 112 ? -20.190 3.851 5.321 1.00 59.31 112 TRP A O 1
#

Foldseek 3Di:
DVVVVVVVVVVVQVVLLVVLVVQLVVLLVVLLVVLVVCVVVVVDDPPPDDPVVVLVVCVVVPRDFQVNSVVSSVVSPPDDDDDDDDPPPPVPDDDDPDPCRRCCSNVVDDPD

Secondary structure (DSSP, 8-state):
-HHHHHHHHHHHHHHHHHHHHHHHHHHHHHHHHHHHHHHHTTSS--TT--HHHHHHHHHHTTPPPHHHHHHHHHHH------------------S------TTHHHHTS---

pLDDT: mean 75.51, std 21.93, range [23.48, 95.31]

Organism: NCBI:txid1333877

InterPro domains:
  IPR013757 DNA topoisomerase, type IIA, alpha-helical domain superfamily [G3DSA:1.10.268.10] (1-112)
  IPR013760 DNA topoisomerase, type IIA-like domain superfamily [SSF56719] (2-112)
  IPR050634 DNA Topoisomerase II [PTHR10169] (1-112)

Sequence (112 aa):
EDFCILRREVYVKRKNYLVGTLTKEKEVLSNKARFILMVVRGELELRGRKKADLLVELRQLGFKSMREMNALAKSTLHTDPAPADSGDAVAQASCAPSEKSDYDYLLGMALW